Protein AF-A0A2W4W0A8-F1 (afdb_monomer)

Sequence (122 aa):
MNLDRVDLRQACFEVARSIRWRQNPVDEVLAKASVDLYFKEALNHEDFLVGQGRDPNIIVRAVRYIAHKHAIPPMEGDIDAFSVALEVLIELICPNTCVKADQETFFRDIEEGIQEARGDYA

Structure (mmCIF, N/CA/C/O backbone):
data_AF-A0A2W4W0A8-F1
#
_entry.id   AF-A0A2W4W0A8-F1
#
loop_
_atom_site.group_PDB
_atom_site.id
_atom_site.type_symbol
_atom_site.label_atom_id
_atom_site.label_alt_id
_atom_site.label_comp_id
_atom_site.label_asym_id
_atom_site.label_entity_id
_atom_site.label_seq_id
_atom_site.pdbx_PDB_ins_code
_atom_site.Cartn_x
_atom_site.Cartn_y
_atom_site.Cartn_z
_atom_site.occupancy
_atom_site.B_iso_or_equiv
_atom_site.auth_seq_id
_atom_site.auth_comp_id
_atom_site.auth_asym_id
_atom_site.auth_atom_id
_atom_site.pdbx_PDB_model_num
ATOM 1 N N . MET A 1 1 ? -13.929 -12.465 -0.615 1.00 76.88 1 MET A N 1
ATOM 2 C CA . MET A 1 1 ? -13.442 -11.594 -1.709 1.00 76.88 1 MET A CA 1
ATOM 3 C C . MET A 1 1 ? -12.053 -12.077 -2.070 1.00 76.88 1 MET A C 1
ATOM 5 O O . MET A 1 1 ? -11.362 -12.517 -1.163 1.00 76.88 1 MET A O 1
ATOM 9 N N . ASN A 1 2 ? -11.675 -12.031 -3.346 1.00 91.69 2 ASN A N 1
ATOM 10 C CA . ASN A 1 2 ? -10.361 -12.493 -3.800 1.00 91.69 2 ASN A CA 1
ATOM 11 C C . ASN A 1 2 ? -9.549 -11.294 -4.289 1.00 91.69 2 ASN A C 1
ATOM 13 O O . ASN A 1 2 ? -10.126 -10.346 -4.828 1.00 91.69 2 ASN A O 1
ATOM 17 N N . LEU A 1 3 ? -8.232 -11.349 -4.102 1.00 96.44 3 LEU A N 1
ATOM 18 C CA . LEU A 1 3 ? -7.312 -10.356 -4.639 1.00 96.44 3 LEU A CA 1
ATOM 19 C C . LEU A 1 3 ? -7.324 -10.380 -6.172 1.00 96.44 3 LEU A C 1
ATOM 21 O O . LEU A 1 3 ? -7.146 -11.438 -6.786 1.00 96.44 3 LEU A O 1
ATOM 25 N N . ASP A 1 4 ? -7.480 -9.216 -6.798 1.00 97.75 4 ASP A N 1
ATOM 26 C CA . ASP A 1 4 ? -7.290 -9.066 -8.236 1.00 97.75 4 ASP A CA 1
ATOM 27 C C . ASP A 1 4 ? -5.792 -9.057 -8.571 1.00 97.75 4 ASP A C 1
ATOM 29 O O . ASP A 1 4 ? -5.091 -8.046 -8.497 1.00 97.75 4 ASP A O 1
ATOM 33 N N . ARG A 1 5 ? -5.286 -10.233 -8.942 1.00 97.50 5 ARG A N 1
ATOM 34 C CA . ARG A 1 5 ? -3.875 -10.434 -9.296 1.00 97.50 5 ARG A CA 1
ATOM 35 C C . ARG A 1 5 ? -3.486 -9.762 -10.612 1.00 97.50 5 ARG A C 1
ATOM 37 O O . ARG A 1 5 ? -2.305 -9.478 -10.803 1.00 97.50 5 ARG A O 1
ATOM 44 N N . VAL A 1 6 ? -4.433 -9.535 -11.524 1.00 97.00 6 VAL A N 1
ATOM 45 C CA . VAL A 1 6 ? -4.152 -8.826 -12.781 1.00 97.00 6 VAL A CA 1
ATOM 46 C C . VAL A 1 6 ? -3.938 -7.352 -12.471 1.00 97.00 6 VAL A C 1
ATOM 48 O O . VAL A 1 6 ? -2.928 -6.778 -12.880 1.00 97.00 6 VAL A O 1
ATOM 51 N N . ASP A 1 7 ? -4.835 -6.778 -11.672 1.00 97.19 7 ASP A N 1
ATOM 52 C CA . ASP A 1 7 ? -4.776 -5.371 -11.291 1.00 97.19 7 ASP A CA 1
ATOM 53 C C . ASP A 1 7 ? -3.577 -5.069 -10.381 1.00 97.19 7 ASP A C 1
ATOM 55 O O . ASP A 1 7 ? -2.881 -4.069 -10.565 1.00 97.19 7 ASP A O 1
ATOM 59 N N . LEU A 1 8 ? -3.245 -5.989 -9.466 1.00 97.69 8 LEU A N 1
ATOM 60 C CA . LEU A 1 8 ? -2.026 -5.889 -8.663 1.00 97.69 8 LEU A CA 1
ATOM 61 C C . LEU A 1 8 ? -0.769 -5.861 -9.537 1.00 97.69 8 LEU A C 1
ATOM 63 O O . LEU A 1 8 ? 0.118 -5.036 -9.327 1.00 97.69 8 LEU A O 1
ATOM 67 N N . ARG A 1 9 ? -0.682 -6.741 -10.541 1.00 96.06 9 ARG A N 1
ATOM 68 C CA . ARG A 1 9 ? 0.493 -6.791 -11.418 1.00 96.06 9 ARG A CA 1
ATOM 69 C C . ARG A 1 9 ? 0.644 -5.513 -12.235 1.00 96.06 9 ARG A C 1
ATOM 71 O O . ARG A 1 9 ? 1.765 -5.045 -12.425 1.00 96.06 9 ARG A O 1
ATOM 78 N N . GLN A 1 10 ? -0.474 -4.935 -12.667 1.00 94.19 10 GLN A N 1
ATOM 79 C CA . GLN A 1 10 ? -0.492 -3.640 -13.338 1.00 94.19 10 GLN A CA 1
ATOM 80 C C . GLN A 1 10 ? -0.010 -2.514 -12.408 1.00 94.19 10 GLN A C 1
ATOM 82 O O . GLN A 1 10 ? 0.827 -1.709 -12.812 1.00 94.19 10 GLN A O 1
ATOM 87 N N . ALA A 1 11 ? -0.444 -2.498 -11.146 1.00 94.56 11 ALA A N 1
ATOM 88 C CA . ALA A 1 11 ? 0.031 -1.531 -10.156 1.00 94.56 11 ALA A CA 1
ATOM 89 C C . ALA A 1 11 ? 1.545 -1.668 -9.880 1.00 94.56 11 ALA A C 1
ATOM 91 O O . ALA A 1 11 ? 2.267 -0.674 -9.829 1.00 94.56 11 ALA A O 1
ATOM 92 N N . CYS A 1 12 ? 2.069 -2.894 -9.778 1.00 92.94 12 CYS A N 1
ATOM 93 C CA . CYS A 1 12 ? 3.510 -3.135 -9.637 1.00 92.94 12 CYS A CA 1
ATOM 94 C C . CYS A 1 12 ? 4.306 -2.657 -10.866 1.00 92.94 12 CYS A C 1
ATOM 96 O O . CYS A 1 12 ? 5.423 -2.152 -10.728 1.00 92.94 12 CYS A O 1
ATOM 98 N N . PHE A 1 13 ? 3.734 -2.779 -12.069 1.00 89.69 13 PHE A N 1
ATOM 99 C CA . PHE A 1 13 ? 4.315 -2.204 -13.284 1.00 89.69 13 PHE A CA 1
ATOM 100 C C . PHE A 1 13 ? 4.368 -0.678 -13.232 1.00 89.69 13 PHE A C 1
ATOM 102 O O . PHE A 1 13 ? 5.378 -0.092 -13.620 1.00 89.69 13 PHE A O 1
ATOM 109 N N . GLU A 1 14 ? 3.335 -0.025 -12.705 1.00 88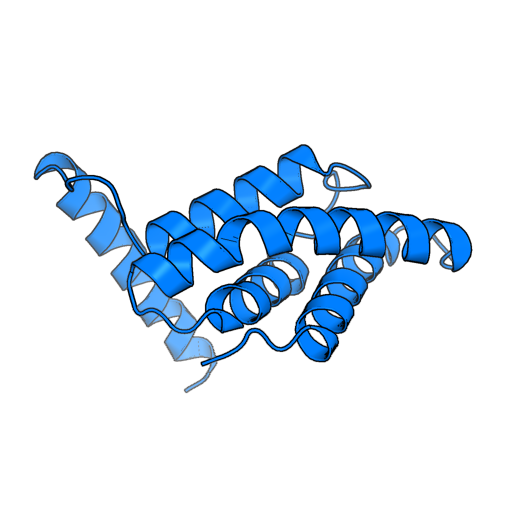.62 14 GLU A N 1
ATOM 110 C CA . GLU A 1 14 ? 3.332 1.427 -12.506 1.00 88.62 14 GLU A CA 1
ATOM 111 C C . GLU A 1 14 ? 4.437 1.872 -11.542 1.00 88.62 14 GLU A C 1
ATOM 113 O O . GLU A 1 14 ? 5.140 2.832 -11.855 1.00 88.62 14 GLU A O 1
ATOM 118 N N . VAL A 1 15 ? 4.678 1.139 -10.446 1.00 88.00 15 VAL A N 1
ATOM 119 C CA . VAL A 1 15 ? 5.824 1.396 -9.550 1.00 88.00 15 VAL A CA 1
ATOM 120 C C . VAL A 1 15 ? 7.141 1.322 -10.325 1.00 88.00 15 VAL A C 1
ATOM 122 O O . VAL A 1 15 ? 7.907 2.288 -10.338 1.00 88.00 15 VAL A O 1
ATOM 125 N N . ALA A 1 16 ? 7.388 0.214 -11.032 1.00 83.81 16 ALA A N 1
ATOM 126 C CA . ALA A 1 16 ? 8.616 0.025 -11.807 1.00 83.81 16 ALA A CA 1
ATOM 127 C C . ALA A 1 16 ? 8.803 1.109 -12.889 1.00 83.81 16 ALA A C 1
ATOM 129 O O . ALA A 1 16 ? 9.928 1.545 -13.154 1.00 83.81 16 ALA A O 1
ATOM 130 N N . ARG A 1 17 ? 7.702 1.574 -13.497 1.00 79.75 17 ARG A N 1
ATOM 131 C CA . ARG A 1 17 ? 7.702 2.629 -14.517 1.00 79.75 17 ARG A CA 1
ATOM 132 C C . ARG A 1 17 ? 7.995 4.012 -13.934 1.00 79.75 17 ARG A C 1
ATOM 134 O O . ARG A 1 17 ? 8.828 4.723 -14.496 1.00 79.75 17 ARG A O 1
ATOM 141 N N . SER A 1 18 ? 7.329 4.401 -12.844 1.00 75.56 18 SER A N 1
ATOM 142 C CA . SER A 1 18 ? 7.466 5.729 -12.215 1.00 75.56 18 SER A CA 1
ATOM 143 C C . SER A 1 18 ? 8.904 6.024 -11.797 1.00 75.56 18 SER A C 1
ATOM 145 O O . SER A 1 18 ? 9.405 7.128 -11.999 1.00 75.56 18 SER A O 1
ATOM 147 N N . ILE A 1 19 ? 9.594 4.999 -11.305 1.00 70.12 19 ILE A N 1
ATOM 148 C CA . ILE A 1 19 ? 10.995 5.058 -10.904 1.00 70.12 19 ILE A CA 1
ATOM 149 C C . ILE A 1 19 ? 11.913 5.380 -12.106 1.00 70.12 19 ILE A C 1
ATOM 151 O O . ILE A 1 19 ? 12.805 6.221 -12.006 1.00 70.12 19 ILE A O 1
ATOM 155 N N . ARG A 1 20 ? 11.690 4.742 -13.266 1.00 66.06 20 ARG A N 1
ATOM 156 C CA . ARG A 1 20 ? 12.624 4.773 -14.411 1.00 66.06 20 ARG A CA 1
ATOM 157 C C . ARG A 1 20 ? 12.383 5.890 -15.424 1.00 66.06 20 ARG A C 1
ATOM 159 O O . ARG A 1 20 ? 13.267 6.167 -16.231 1.00 66.06 20 ARG A O 1
ATOM 166 N N . TRP A 1 21 ? 11.244 6.584 -15.378 1.00 54.84 21 TRP A N 1
ATOM 167 C CA . TRP A 1 21 ? 10.959 7.714 -16.281 1.00 54.84 21 TRP A CA 1
ATOM 168 C C . TRP A 1 21 ? 11.968 8.876 -16.175 1.00 54.84 21 TRP A C 1
ATOM 170 O O . TRP A 1 21 ? 12.039 9.701 -17.082 1.00 54.84 21 TRP A O 1
ATOM 180 N N . ARG A 1 22 ? 12.800 8.925 -15.124 1.00 55.66 22 ARG A N 1
ATOM 181 C CA . ARG A 1 22 ? 13.902 9.895 -15.006 1.00 55.66 22 ARG A CA 1
ATOM 182 C C . ARG A 1 22 ? 15.195 9.503 -15.746 1.00 55.66 22 ARG A C 1
ATOM 184 O O . ARG A 1 22 ? 16.034 10.381 -15.912 1.00 55.66 22 ARG A O 1
ATOM 191 N N . GLN A 1 23 ? 15.373 8.254 -16.203 1.00 53.06 23 GLN A N 1
ATOM 192 C CA . GLN A 1 23 ? 16.681 7.734 -16.654 1.00 53.06 23 GLN A CA 1
ATOM 193 C C . GLN A 1 23 ? 16.760 7.201 -18.108 1.00 53.06 23 GLN A C 1
ATOM 195 O O . GLN A 1 23 ? 17.561 6.311 -18.379 1.00 53.06 23 GLN A O 1
ATOM 200 N N . ASN A 1 24 ? 16.058 7.789 -19.093 1.00 52.56 24 ASN A N 1
ATOM 201 C CA . ASN A 1 24 ? 16.163 7.376 -20.519 1.00 52.56 24 ASN A CA 1
ATOM 202 C C . ASN A 1 24 ? 15.494 5.989 -20.802 1.00 52.56 24 ASN A C 1
ATOM 204 O O . ASN A 1 24 ? 14.900 5.432 -19.877 1.00 52.56 24 ASN A O 1
ATOM 208 N N . PRO A 1 25 ? 15.410 5.473 -22.058 1.00 57.56 25 PRO A N 1
ATOM 209 C CA . PRO A 1 25 ? 14.401 4.471 -22.434 1.00 57.56 25 PRO A CA 1
ATOM 210 C C . PRO A 1 25 ? 14.458 3.195 -21.587 1.00 57.56 25 PRO A C 1
ATOM 212 O O . PRO A 1 25 ? 15.516 2.613 -21.361 1.00 57.56 25 PRO A O 1
ATOM 215 N N . VAL A 1 26 ? 13.278 2.786 -21.116 1.00 58.62 26 VAL A N 1
ATOM 216 C CA . VAL A 1 26 ? 13.076 1.664 -20.197 1.00 58.62 26 VAL A CA 1
ATOM 217 C C . VAL A 1 26 ? 13.520 0.360 -20.859 1.00 58.62 26 VAL A C 1
ATOM 219 O O . VAL A 1 26 ? 12.930 -0.065 -21.848 1.00 58.62 26 VAL A O 1
ATOM 222 N N . ASP A 1 27 ? 14.522 -0.301 -20.282 1.00 65.50 27 ASP A N 1
ATOM 223 C CA . ASP A 1 27 ? 14.807 -1.709 -20.564 1.00 65.50 27 ASP A CA 1
ATOM 224 C C . ASP A 1 27 ? 13.638 -2.565 -20.041 1.00 65.50 27 ASP A C 1
ATOM 226 O O . ASP A 1 27 ? 13.455 -2.735 -18.829 1.00 65.50 27 ASP A O 1
ATOM 230 N N . GLU A 1 28 ? 12.813 -3.062 -20.964 1.00 64.88 28 GLU A N 1
ATOM 231 C CA . GLU A 1 28 ? 11.604 -3.839 -20.670 1.00 64.88 28 GLU A CA 1
ATOM 232 C C . GLU A 1 28 ? 11.890 -5.118 -19.865 1.00 64.88 28 GLU A C 1
ATOM 234 O O . GLU A 1 28 ? 11.053 -5.544 -19.064 1.00 64.88 28 GLU A O 1
ATOM 239 N N . VAL A 1 29 ? 13.074 -5.722 -20.024 1.00 66.81 29 VAL A N 1
ATOM 240 C CA . VAL A 1 29 ? 13.450 -6.957 -19.319 1.00 66.81 29 VAL A CA 1
ATOM 241 C C . VAL A 1 29 ? 13.714 -6.664 -17.847 1.00 66.81 29 VAL A C 1
ATOM 243 O O . VAL A 1 29 ? 13.204 -7.365 -16.969 1.00 66.81 29 VAL A O 1
ATOM 246 N N . LEU A 1 30 ? 14.459 -5.594 -17.565 1.00 65.00 30 LEU A N 1
ATOM 247 C CA . LEU A 1 30 ? 14.723 -5.163 -16.193 1.00 65.00 30 LEU A CA 1
ATOM 248 C C . LEU A 1 30 ? 13.454 -4.650 -15.502 1.00 65.00 30 LEU A C 1
ATOM 250 O O . LEU A 1 30 ? 13.258 -4.919 -14.318 1.00 65.00 30 LEU A O 1
ATOM 254 N N . ALA A 1 31 ? 12.567 -3.967 -16.234 1.00 68.81 31 ALA A N 1
ATOM 255 C CA . ALA A 1 31 ? 11.269 -3.553 -15.707 1.00 68.81 31 ALA A CA 1
ATOM 256 C C . ALA A 1 31 ? 10.434 -4.767 -15.275 1.00 68.81 31 ALA A C 1
ATOM 258 O O . ALA A 1 31 ? 9.902 -4.787 -14.167 1.00 68.81 31 ALA A O 1
ATOM 259 N N . LYS A 1 32 ? 10.379 -5.815 -16.106 1.00 74.69 32 LYS A N 1
ATOM 260 C CA . LYS A 1 32 ? 9.642 -7.046 -15.799 1.00 74.69 32 LYS A CA 1
ATOM 261 C C . LYS A 1 32 ? 10.175 -7.763 -14.554 1.00 74.69 32 LYS A C 1
ATOM 263 O O . LYS A 1 32 ? 9.377 -8.210 -13.735 1.00 74.69 32 LYS A O 1
ATOM 268 N N . ALA A 1 33 ? 11.497 -7.826 -14.380 1.00 79.44 33 ALA A N 1
ATOM 269 C CA . ALA A 1 33 ? 12.104 -8.424 -13.191 1.00 79.44 33 ALA A CA 1
ATOM 270 C C . ALA A 1 33 ? 11.712 -7.680 -11.899 1.00 79.44 33 ALA A C 1
ATOM 272 O O . ALA A 1 33 ? 11.375 -8.318 -10.905 1.00 79.44 33 ALA A O 1
ATOM 273 N N . SER A 1 34 ? 11.685 -6.341 -11.920 1.00 81.88 34 SER A N 1
ATOM 274 C CA . SER A 1 34 ? 11.230 -5.543 -10.772 1.00 81.88 34 SER A CA 1
ATOM 275 C C . SER A 1 34 ? 9.743 -5.745 -10.467 1.00 81.88 34 SER A C 1
ATOM 277 O O . SER A 1 34 ? 9.374 -5.850 -9.301 1.00 81.88 34 SER A O 1
ATOM 279 N N . VAL A 1 35 ? 8.890 -5.864 -11.493 1.00 89.69 35 VAL A N 1
ATOM 280 C CA . VAL A 1 35 ? 7.454 -6.141 -11.300 1.00 89.69 35 VAL A CA 1
ATOM 281 C C . VAL A 1 35 ? 7.229 -7.448 -10.556 1.00 89.69 35 VAL A C 1
ATOM 283 O O . VAL A 1 35 ? 6.411 -7.483 -9.644 1.00 89.69 35 VAL A O 1
ATOM 286 N N . ASP A 1 36 ? 7.948 -8.509 -10.919 1.00 91.00 36 ASP A N 1
ATOM 287 C CA . ASP A 1 36 ? 7.776 -9.821 -10.291 1.00 91.00 36 ASP A CA 1
ATOM 288 C C . ASP A 1 36 ? 8.182 -9.808 -8.811 1.00 91.00 36 ASP A C 1
ATOM 290 O O . ASP A 1 36 ? 7.541 -10.466 -7.990 1.00 91.00 36 ASP A O 1
ATOM 294 N N . LEU A 1 37 ? 9.199 -9.016 -8.462 1.00 90.94 37 LEU A N 1
ATOM 295 C CA . LEU A 1 37 ? 9.644 -8.828 -7.081 1.00 90.94 37 LEU A CA 1
ATOM 296 C C . LEU A 1 37 ? 8.601 -8.062 -6.259 1.00 90.94 37 LEU A C 1
ATOM 298 O O . LEU A 1 37 ? 8.173 -8.561 -5.221 1.00 90.94 37 LEU A O 1
ATOM 302 N N . TYR A 1 38 ? 8.121 -6.916 -6.752 1.00 91.94 38 TYR A N 1
ATOM 303 C CA . TYR A 1 38 ? 7.067 -6.146 -6.077 1.00 91.94 38 TYR A CA 1
ATOM 304 C C . TYR A 1 38 ? 5.762 -6.931 -5.955 1.00 91.94 38 TYR A C 1
ATOM 306 O O . TYR A 1 38 ? 5.094 -6.875 -4.928 1.00 91.94 38 TYR A O 1
ATOM 314 N N . PHE A 1 39 ? 5.406 -7.686 -6.994 1.00 95.69 39 PHE A N 1
ATOM 315 C CA . PHE A 1 39 ? 4.209 -8.513 -6.995 1.00 95.69 39 PHE A CA 1
ATOM 316 C C . PHE A 1 39 ? 4.294 -9.602 -5.928 1.00 95.69 39 PHE A C 1
ATOM 318 O O . PHE A 1 39 ? 3.353 -9.776 -5.159 1.00 95.69 39 PHE A O 1
ATOM 325 N N . LYS A 1 40 ? 5.425 -10.316 -5.856 1.00 95.06 40 LYS A N 1
ATOM 326 C CA . LYS A 1 40 ? 5.641 -11.349 -4.841 1.00 95.06 40 LYS A CA 1
ATOM 327 C C . LYS A 1 40 ? 5.582 -10.767 -3.432 1.00 95.06 40 LYS A C 1
ATOM 329 O O . LYS A 1 40 ? 4.948 -11.375 -2.579 1.00 95.06 40 LYS A O 1
ATOM 334 N N . GLU A 1 41 ? 6.203 -9.611 -3.212 1.00 95.12 41 GLU A N 1
ATOM 335 C CA . GLU A 1 41 ? 6.182 -8.958 -1.904 1.00 95.12 41 GLU A CA 1
ATOM 336 C C . GLU A 1 41 ? 4.760 -8.551 -1.505 1.00 95.12 41 GLU A C 1
ATOM 338 O O . GLU A 1 41 ? 4.282 -8.887 -0.428 1.00 95.12 41 GLU A O 1
ATOM 343 N N . ALA A 1 42 ? 4.013 -7.940 -2.424 1.00 96.75 42 ALA A N 1
ATOM 344 C CA . ALA A 1 42 ? 2.642 -7.520 -2.164 1.00 96.75 42 ALA A CA 1
ATOM 345 C C . ALA A 1 42 ? 1.696 -8.684 -1.804 1.00 96.75 42 ALA A C 1
ATOM 347 O O . ALA A 1 42 ? 0.762 -8.495 -1.023 1.00 96.75 42 ALA A O 1
ATOM 348 N N . LEU A 1 43 ? 1.937 -9.892 -2.329 1.00 96.94 43 LEU A N 1
ATOM 349 C CA . LEU A 1 43 ? 1.153 -11.082 -1.983 1.00 96.94 43 LEU A CA 1
ATOM 350 C C . LEU A 1 43 ? 1.303 -11.506 -0.516 1.00 96.94 43 LEU A C 1
ATOM 352 O O . LEU A 1 43 ? 0.380 -12.125 0.012 1.00 96.94 43 LEU A O 1
ATOM 356 N N . ASN A 1 44 ? 2.402 -11.149 0.159 1.00 95.31 44 ASN A N 1
ATOM 357 C CA . ASN A 1 44 ? 2.638 -11.523 1.558 1.00 95.31 44 ASN A CA 1
ATOM 358 C C . ASN A 1 44 ? 1.570 -10.957 2.516 1.00 95.31 44 ASN A C 1
ATOM 360 O O . ASN A 1 44 ? 1.423 -11.444 3.635 1.00 95.31 44 ASN A O 1
ATOM 364 N N . HIS A 1 45 ? 0.787 -9.966 2.076 1.00 95.44 45 HIS A N 1
ATOM 365 C CA . HIS A 1 45 ? -0.262 -9.339 2.876 1.00 95.44 45 HIS A CA 1
ATOM 366 C C . HIS A 1 45 ? -1.677 -9.892 2.628 1.00 95.44 45 HIS A C 1
ATOM 368 O O . HIS A 1 45 ? -2.604 -9.514 3.351 1.00 95.44 45 HIS A O 1
ATOM 374 N N . GLU A 1 46 ? -1.882 -10.757 1.623 1.00 95.94 46 GLU A N 1
ATOM 375 C CA . GLU A 1 46 ? -3.222 -11.251 1.252 1.00 95.94 46 GLU A CA 1
ATOM 376 C C . GLU A 1 46 ? -3.874 -12.002 2.421 1.00 95.94 46 GLU A C 1
ATOM 378 O O . GLU A 1 46 ? -4.965 -11.635 2.865 1.00 95.94 46 GLU A O 1
ATOM 383 N N . ASP A 1 47 ? -3.174 -12.995 2.972 1.00 94.31 47 ASP A N 1
ATOM 384 C CA . ASP A 1 47 ? -3.686 -13.843 4.054 1.00 94.31 47 ASP A CA 1
ATOM 385 C C . ASP A 1 47 ? -3.996 -13.041 5.324 1.00 94.31 47 ASP A C 1
ATOM 387 O O . ASP A 1 47 ? -4.988 -13.305 6.004 1.00 94.31 47 ASP A O 1
ATOM 391 N N . PHE A 1 48 ? -3.186 -12.022 5.622 1.00 92.25 48 PHE A N 1
ATOM 392 C CA . PHE A 1 48 ? -3.395 -11.130 6.760 1.00 92.25 48 PHE A CA 1
ATOM 393 C C . PHE A 1 48 ? -4.706 -10.342 6.632 1.00 92.25 48 PHE A C 1
ATOM 395 O O . PHE A 1 48 ? -5.530 -10.349 7.549 1.00 92.25 48 PHE A O 1
ATOM 402 N N . LEU A 1 49 ? -4.939 -9.706 5.480 1.00 94.88 49 LEU A N 1
ATOM 403 C CA . LEU A 1 49 ? -6.155 -8.926 5.242 1.00 94.88 49 LEU A CA 1
ATOM 404 C C . LEU A 1 49 ? -7.396 -9.820 5.196 1.00 94.88 49 LEU A C 1
ATOM 406 O O . LEU A 1 49 ? -8.423 -9.488 5.795 1.00 94.88 49 LEU A O 1
ATOM 410 N N . VAL A 1 50 ? -7.299 -10.974 4.532 1.00 95.06 50 VAL A N 1
ATOM 411 C CA . VAL A 1 50 ? -8.389 -11.957 4.481 1.00 95.06 50 VAL A CA 1
ATOM 412 C C . VAL A 1 50 ? -8.702 -12.488 5.882 1.00 95.06 50 VAL A C 1
ATOM 414 O O . VAL A 1 50 ? -9.876 -12.573 6.245 1.00 95.06 50 VAL A O 1
ATOM 417 N N . GLY A 1 51 ? -7.681 -12.771 6.696 1.00 92.69 51 GLY A N 1
ATOM 418 C CA . GLY A 1 51 ? -7.828 -13.214 8.084 1.00 92.69 51 GLY A CA 1
ATOM 419 C C . GLY A 1 51 ? -8.551 -12.206 8.984 1.00 92.69 51 GLY A C 1
ATOM 420 O O . GLY A 1 51 ? -9.265 -12.607 9.900 1.00 92.69 51 GLY A O 1
ATOM 421 N N . GLN A 1 52 ? -8.447 -10.909 8.683 1.00 91.06 52 GLN A N 1
ATOM 422 C CA . GLN A 1 52 ? -9.197 -9.840 9.356 1.00 91.06 52 GLN A CA 1
ATOM 423 C C . GLN A 1 52 ? -10.580 -9.552 8.737 1.00 91.06 52 GLN A C 1
ATOM 425 O O . GLN A 1 52 ? -11.272 -8.627 9.166 1.00 91.06 52 GLN A O 1
ATOM 430 N N . GLY A 1 53 ? -10.992 -10.290 7.702 1.00 93.44 53 GLY A N 1
ATOM 431 C CA . GLY A 1 53 ? -12.241 -10.038 6.975 1.00 93.44 53 GLY A CA 1
ATOM 432 C C . GLY A 1 53 ? -12.226 -8.763 6.122 1.00 93.44 53 GLY A C 1
ATOM 433 O O . GLY A 1 53 ? -13.287 -8.233 5.787 1.00 93.44 53 GLY A O 1
ATOM 434 N N . ARG A 1 54 ? -11.040 -8.248 5.777 1.00 94.94 54 ARG A N 1
ATOM 435 C CA . ARG A 1 54 ? -10.855 -7.048 4.949 1.00 94.94 54 ARG A CA 1
ATOM 436 C C . ARG A 1 54 ? -10.863 -7.396 3.457 1.00 94.94 54 ARG A C 1
ATOM 438 O O . ARG A 1 54 ? -10.672 -8.542 3.058 1.00 94.94 54 ARG A O 1
ATOM 445 N N . ASP A 1 55 ? -11.102 -6.388 2.619 1.00 96.31 55 ASP A N 1
ATOM 446 C CA . ASP A 1 55 ? -10.968 -6.516 1.163 1.00 96.31 55 ASP A CA 1
ATOM 447 C C . ASP A 1 55 ? -9.477 -6.615 0.783 1.00 96.31 55 ASP A C 1
ATOM 449 O O . ASP A 1 55 ? -8.750 -5.636 0.970 1.00 96.31 55 ASP A O 1
ATOM 453 N N . PRO A 1 56 ? -8.998 -7.739 0.215 1.00 97.19 56 PRO A N 1
ATOM 454 C CA . PRO A 1 56 ? -7.590 -7.881 -0.153 1.00 97.19 56 PRO A CA 1
ATOM 455 C C . PRO A 1 56 ? -7.163 -6.900 -1.259 1.00 97.19 56 PRO A C 1
ATOM 457 O O . PRO A 1 56 ? -5.980 -6.592 -1.380 1.00 97.19 56 PRO A O 1
ATOM 460 N N . ASN A 1 57 ? -8.098 -6.313 -2.019 1.00 97.94 57 ASN A N 1
ATOM 461 C CA . ASN A 1 57 ? -7.772 -5.289 -3.019 1.00 97.94 57 ASN A CA 1
ATOM 462 C C . ASN A 1 57 ? -7.304 -3.954 -2.410 1.00 97.94 57 ASN A C 1
ATOM 464 O O . ASN A 1 57 ? -6.902 -3.054 -3.151 1.00 97.94 57 ASN A O 1
ATOM 468 N N . ILE A 1 58 ? -7.283 -3.818 -1.075 1.00 97.25 58 ILE A N 1
ATOM 469 C CA . ILE A 1 58 ? -6.505 -2.775 -0.385 1.00 97.25 58 ILE A CA 1
ATOM 470 C C . ILE A 1 58 ? -5.048 -2.787 -0.859 1.00 97.25 58 ILE A C 1
ATOM 472 O O . ILE A 1 58 ? -4.496 -1.715 -1.093 1.00 97.25 58 ILE A O 1
ATOM 476 N N . ILE A 1 59 ? -4.462 -3.969 -1.085 1.00 97.94 59 ILE A N 1
ATOM 477 C CA . ILE A 1 59 ? -3.079 -4.118 -1.561 1.00 97.94 59 ILE A CA 1
ATOM 478 C C . ILE A 1 59 ? -2.900 -3.390 -2.896 1.00 97.94 59 ILE A C 1
ATOM 480 O O . ILE A 1 59 ? -1.990 -2.582 -3.045 1.00 97.94 59 ILE A O 1
ATOM 484 N N . VAL A 1 60 ? -3.814 -3.594 -3.849 1.00 98.19 60 VAL A N 1
ATOM 485 C CA . VAL A 1 60 ? -3.763 -2.931 -5.163 1.00 98.19 60 VAL A CA 1
ATOM 486 C C . VAL A 1 60 ? -3.817 -1.409 -5.017 1.00 98.19 60 VAL A C 1
ATOM 488 O O . VAL A 1 60 ? -3.034 -0.689 -5.639 1.00 98.19 60 VAL A O 1
ATOM 491 N N . ARG A 1 61 ? -4.722 -0.905 -4.168 1.00 97.50 61 ARG A N 1
ATOM 492 C CA . ARG A 1 61 ? -4.863 0.536 -3.908 1.00 97.50 61 ARG A CA 1
ATOM 493 C C . ARG A 1 61 ? -3.605 1.120 -3.261 1.00 97.50 61 ARG A C 1
ATOM 495 O O . ARG A 1 61 ? -3.162 2.189 -3.675 1.00 97.50 61 ARG A O 1
ATOM 502 N N . ALA A 1 62 ? -3.008 0.410 -2.305 1.00 96.69 62 ALA A N 1
ATOM 503 C CA . ALA A 1 62 ? -1.773 0.816 -1.643 1.00 96.69 62 ALA A CA 1
ATOM 504 C C . ALA A 1 62 ? -0.580 0.834 -2.614 1.00 96.69 62 ALA A C 1
ATOM 506 O O . ALA A 1 62 ? 0.142 1.826 -2.676 1.00 96.69 62 ALA A O 1
ATOM 507 N N . VAL A 1 63 ? -0.414 -0.199 -3.447 1.00 95.75 63 VAL A N 1
ATOM 508 C CA . VAL A 1 63 ? 0.660 -0.254 -4.456 1.00 95.75 63 VAL A CA 1
ATOM 509 C C . VAL A 1 63 ? 0.530 0.879 -5.478 1.00 95.75 63 VAL A C 1
ATOM 511 O O . VAL A 1 63 ? 1.526 1.523 -5.806 1.00 95.75 63 VAL A O 1
ATOM 514 N N . ARG A 1 64 ? -0.689 1.200 -5.932 1.00 94.81 64 ARG A N 1
ATOM 515 C CA . ARG A 1 64 ? -0.927 2.382 -6.782 1.00 94.81 64 ARG A CA 1
ATOM 516 C C . ARG A 1 64 ? -0.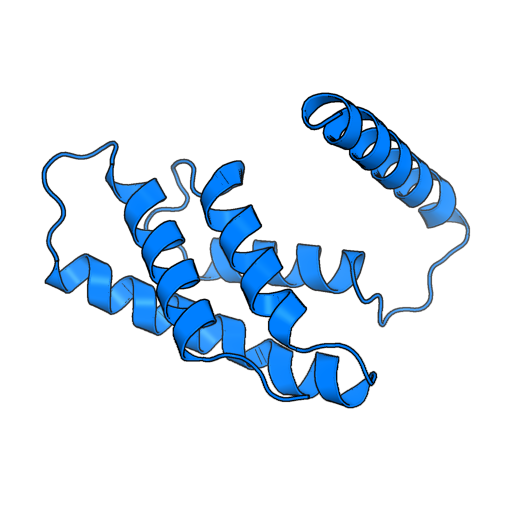562 3.683 -6.078 1.00 94.81 64 ARG A C 1
ATOM 518 O O . ARG A 1 64 ? 0.067 4.554 -6.673 1.00 94.81 64 ARG A O 1
ATOM 525 N N . TYR A 1 65 ? -0.929 3.821 -4.806 1.00 92.94 65 TYR A N 1
ATOM 526 C CA . TYR A 1 65 ? -0.564 4.996 -4.022 1.00 92.94 65 TYR A CA 1
ATOM 527 C C . TYR A 1 65 ? 0.962 5.163 -3.946 1.00 92.94 65 TYR A C 1
ATOM 529 O O . TYR A 1 65 ? 1.474 6.252 -4.213 1.00 92.94 65 TYR A O 1
ATOM 537 N N . ILE A 1 66 ? 1.699 4.073 -3.701 1.00 91.75 66 ILE A N 1
ATOM 538 C CA . ILE A 1 66 ? 3.168 4.054 -3.752 1.00 91.75 66 ILE A CA 1
ATOM 539 C C . ILE A 1 66 ? 3.666 4.500 -5.132 1.00 91.75 66 ILE A C 1
ATOM 541 O O . ILE A 1 66 ? 4.495 5.408 -5.208 1.00 91.75 66 ILE A O 1
ATOM 545 N N . ALA A 1 67 ? 3.131 3.937 -6.220 1.00 88.44 67 ALA A N 1
ATOM 546 C CA . ALA A 1 67 ? 3.525 4.281 -7.590 1.00 88.44 67 ALA A CA 1
ATOM 547 C C . ALA A 1 67 ? 3.384 5.780 -7.914 1.00 88.44 67 ALA A C 1
ATOM 549 O O . ALA A 1 67 ? 4.157 6.314 -8.712 1.00 88.44 67 ALA A O 1
ATOM 550 N N . HIS A 1 68 ? 2.408 6.458 -7.305 1.00 84.81 68 HIS A N 1
ATOM 551 C CA . HIS A 1 68 ? 2.123 7.871 -7.556 1.00 84.81 68 HIS A CA 1
ATOM 552 C C . HIS A 1 68 ? 2.813 8.840 -6.593 1.00 84.81 68 HIS A C 1
ATOM 554 O O . HIS A 1 68 ? 3.108 9.968 -6.987 1.00 84.81 68 HIS A O 1
ATOM 560 N N . LYS A 1 69 ? 3.025 8.444 -5.335 1.00 81.19 69 LYS A N 1
ATOM 561 C CA . LYS A 1 69 ? 3.472 9.358 -4.269 1.00 81.19 69 LYS A CA 1
ATOM 562 C C . LYS A 1 69 ? 4.875 9.066 -3.752 1.00 81.19 69 LYS A C 1
ATOM 564 O O . LYS A 1 69 ? 5.542 9.985 -3.290 1.00 81.19 69 LYS A O 1
ATOM 569 N N . HIS A 1 70 ? 5.328 7.818 -3.852 1.00 72.19 70 HIS A N 1
ATOM 570 C CA . HIS A 1 70 ? 6.555 7.356 -3.196 1.00 72.19 70 HIS A CA 1
ATOM 571 C C . HIS A 1 70 ? 7.560 6.698 -4.141 1.00 72.19 70 HIS A C 1
ATOM 573 O O . HIS A 1 70 ? 8.723 6.570 -3.778 1.00 72.19 70 HIS A O 1
ATOM 579 N N . ALA A 1 71 ? 7.166 6.373 -5.375 1.00 66.31 71 ALA A N 1
ATOM 580 C CA . ALA A 1 71 ? 8.058 5.930 -6.445 1.00 66.31 71 ALA A CA 1
ATOM 581 C C . ALA A 1 71 ? 8.915 7.089 -7.001 1.00 66.31 71 ALA A C 1
ATOM 583 O O . ALA A 1 71 ? 8.921 7.383 -8.196 1.00 66.31 71 ALA A O 1
ATOM 584 N N . ILE A 1 72 ? 9.619 7.775 -6.101 1.00 62.00 72 ILE A N 1
ATOM 585 C CA . ILE A 1 72 ? 10.529 8.888 -6.350 1.00 62.00 72 ILE A CA 1
ATOM 586 C C . ILE A 1 72 ? 11.946 8.371 -6.039 1.00 62.00 72 ILE A C 1
ATOM 588 O O . ILE A 1 72 ? 12.129 7.674 -5.040 1.00 62.00 72 ILE A O 1
ATOM 592 N N . PRO A 1 73 ? 12.972 8.667 -6.858 1.00 57.59 73 PRO A N 1
ATOM 593 C CA . PRO A 1 73 ? 14.350 8.305 -6.533 1.00 57.59 73 PRO A CA 1
ATOM 594 C C . PRO A 1 73 ? 14.753 8.767 -5.122 1.00 57.59 73 PRO A C 1
ATOM 596 O O . PRO A 1 73 ? 14.429 9.903 -4.763 1.00 57.59 73 PRO A O 1
ATOM 599 N N . PRO A 1 74 ? 15.478 7.938 -4.347 1.00 57.28 74 PRO A N 1
ATOM 600 C CA . PRO A 1 74 ? 16.230 6.754 -4.781 1.00 57.28 74 PRO A CA 1
ATOM 601 C C . PRO A 1 74 ? 15.545 5.384 -4.548 1.00 57.28 74 PRO A C 1
ATOM 603 O O . PRO A 1 74 ? 16.235 4.427 -4.230 1.00 57.28 74 PRO A O 1
ATOM 606 N N . MET A 1 75 ? 14.231 5.220 -4.757 1.00 62.56 75 MET A N 1
ATOM 607 C CA . MET A 1 75 ? 13.561 3.901 -4.626 1.00 62.56 75 MET A CA 1
ATOM 608 C C . MET A 1 75 ? 13.901 2.880 -5.750 1.00 62.56 75 MET A C 1
ATOM 610 O O . MET A 1 75 ? 13.195 1.894 -5.953 1.00 62.56 75 MET A O 1
ATOM 614 N N . GLU A 1 76 ? 14.957 3.120 -6.536 1.00 58.16 76 GLU A N 1
ATOM 615 C CA . GLU A 1 76 ? 15.337 2.318 -7.707 1.00 58.16 76 GLU A CA 1
ATOM 616 C C . GLU A 1 76 ? 15.750 0.892 -7.334 1.00 58.16 76 GLU A C 1
ATOM 618 O O . GLU A 1 76 ? 16.859 0.658 -6.869 1.00 58.16 76 GLU A O 1
ATOM 623 N N . GLY A 1 77 ? 14.864 -0.080 -7.582 1.00 58.34 77 GLY A N 1
ATOM 624 C CA . GLY A 1 77 ? 15.155 -1.496 -7.333 1.00 58.34 77 GLY A CA 1
ATOM 625 C C . GLY A 1 77 ? 15.265 -1.865 -5.852 1.00 58.34 77 GLY A C 1
ATOM 626 O O . GLY A 1 77 ? 15.631 -2.996 -5.544 1.00 58.34 77 GLY A O 1
ATOM 627 N N . ASP A 1 78 ? 14.919 -0.939 -4.957 1.00 75.19 78 ASP A N 1
ATOM 628 C CA . ASP A 1 78 ? 14.906 -1.160 -3.518 1.00 75.19 78 ASP A CA 1
ATOM 629 C C . ASP A 1 78 ? 13.573 -1.807 -3.115 1.00 75.19 78 ASP A C 1
ATOM 631 O O . ASP A 1 78 ? 12.541 -1.151 -2.935 1.00 75.19 78 ASP A O 1
ATOM 635 N N . ILE A 1 79 ? 13.585 -3.139 -3.075 1.00 83.25 79 ILE A N 1
ATOM 636 C CA . ILE A 1 79 ? 12.440 -3.948 -2.650 1.00 83.25 7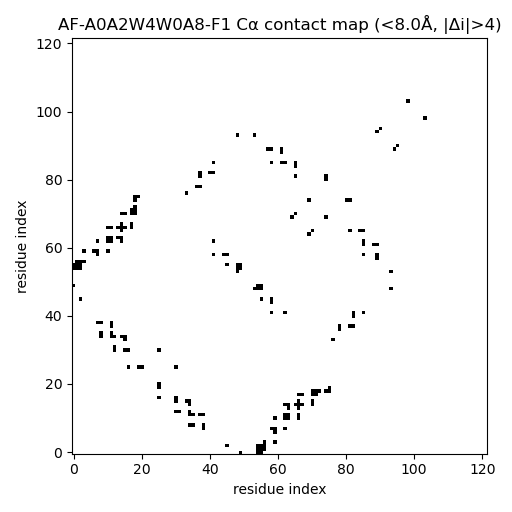9 ILE A CA 1
ATOM 637 C C . ILE A 1 79 ? 12.154 -3.719 -1.169 1.00 83.25 79 ILE A C 1
ATOM 63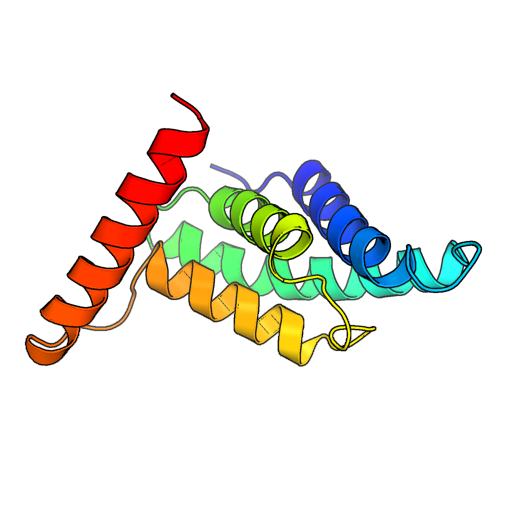9 O O . ILE A 1 79 ? 10.986 -3.725 -0.791 1.00 83.25 79 ILE A O 1
ATOM 643 N N . ASP A 1 80 ? 13.177 -3.460 -0.355 1.00 86.75 80 ASP A N 1
ATOM 644 C CA . ASP A 1 80 ? 13.007 -3.229 1.077 1.00 86.75 80 ASP A CA 1
ATOM 645 C C . ASP A 1 80 ? 12.246 -1.916 1.299 1.00 86.75 80 ASP A C 1
ATOM 647 O O . ASP A 1 80 ? 11.276 -1.880 2.055 1.00 86.75 80 ASP A O 1
ATOM 651 N N . ALA A 1 81 ? 12.590 -0.858 0.557 1.00 85.62 81 ALA A N 1
ATOM 652 C CA . ALA A 1 81 ? 11.845 0.400 0.586 1.00 85.62 81 ALA A CA 1
ATOM 653 C C . ALA A 1 81 ? 10.383 0.229 0.136 1.00 85.62 81 ALA A C 1
ATOM 655 O O . ALA A 1 81 ? 9.478 0.793 0.756 1.00 85.62 81 ALA A O 1
ATOM 656 N N . PHE A 1 82 ? 10.133 -0.566 -0.911 1.00 90.12 82 PHE A N 1
ATOM 657 C CA . PHE A 1 82 ? 8.771 -0.903 -1.337 1.00 90.12 82 PHE A CA 1
ATOM 658 C C . PHE A 1 82 ? 8.008 -1.675 -0.251 1.00 90.12 82 PHE A C 1
ATOM 660 O O . PHE A 1 82 ? 6.871 -1.320 0.065 1.00 90.12 82 PHE A O 1
ATOM 667 N N . SER A 1 83 ? 8.640 -2.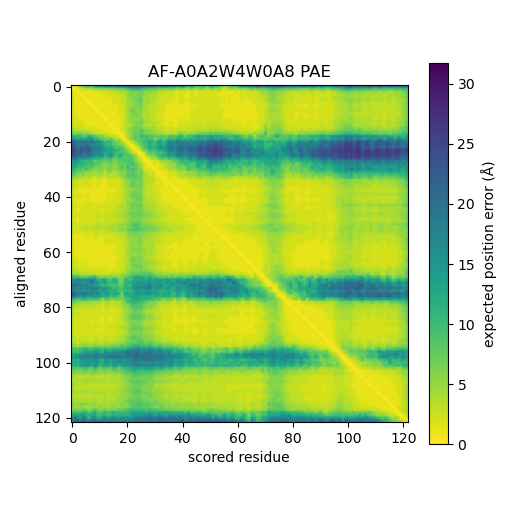696 0.330 1.00 92.31 83 SER A N 1
ATOM 668 C CA . SER A 1 83 ? 8.071 -3.551 1.371 1.00 92.31 83 SER A CA 1
ATOM 669 C C . SER A 1 83 ? 7.678 -2.733 2.596 1.00 92.31 83 SER A C 1
ATOM 671 O O . SER A 1 83 ? 6.538 -2.805 3.045 1.00 92.31 83 SER A O 1
ATOM 673 N N . VAL A 1 84 ? 8.589 -1.891 3.093 1.00 91.88 84 VAL A N 1
ATOM 674 C CA . VAL A 1 84 ? 8.347 -1.032 4.259 1.00 91.88 84 VAL A CA 1
ATOM 675 C C . VAL A 1 84 ? 7.225 -0.034 3.978 1.00 91.88 84 VAL A C 1
ATOM 677 O O . VAL A 1 84 ? 6.348 0.160 4.818 1.00 91.88 84 VAL A O 1
ATOM 680 N N . ALA A 1 85 ? 7.204 0.586 2.794 1.00 92.06 85 ALA A N 1
ATOM 681 C CA . ALA A 1 85 ? 6.135 1.512 2.431 1.00 92.06 85 ALA A CA 1
ATOM 682 C C . ALA A 1 85 ? 4.764 0.817 2.391 1.00 92.06 85 ALA A C 1
ATOM 684 O O . ALA A 1 85 ? 3.778 1.366 2.884 1.00 92.06 85 ALA A O 1
ATOM 685 N N . LEU A 1 86 ? 4.697 -0.391 1.826 1.00 95.06 86 LEU A N 1
ATOM 686 C CA . LEU A 1 86 ? 3.461 -1.163 1.757 1.00 95.06 86 LEU A CA 1
ATOM 687 C C . LEU A 1 86 ? 2.989 -1.610 3.144 1.00 95.06 86 LEU A C 1
ATOM 689 O O . LEU A 1 86 ? 1.808 -1.461 3.453 1.00 95.06 86 LEU A O 1
ATOM 693 N 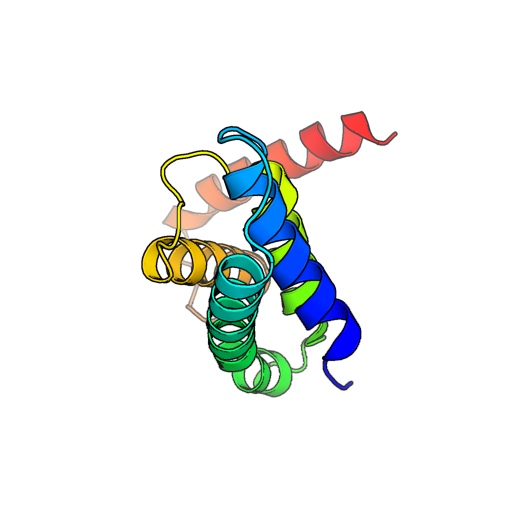N . GLU A 1 87 ? 3.901 -2.091 3.989 1.00 93.94 87 GLU A N 1
ATOM 694 C CA . GLU A 1 87 ? 3.608 -2.500 5.364 1.00 93.94 87 GLU A CA 1
ATOM 695 C C . GLU A 1 87 ? 3.037 -1.340 6.187 1.00 93.94 87 GLU A C 1
ATOM 697 O O . GLU A 1 87 ? 1.989 -1.490 6.813 1.00 93.94 87 GLU A O 1
ATOM 702 N N . VAL A 1 88 ? 3.656 -0.155 6.112 1.00 92.88 88 VAL A N 1
ATOM 703 C CA . VAL A 1 88 ? 3.168 1.048 6.805 1.00 92.88 88 VAL A CA 1
ATOM 704 C C . VAL A 1 88 ? 1.766 1.430 6.331 1.00 92.88 88 VAL A C 1
ATOM 706 O O . VAL A 1 88 ? 0.892 1.694 7.154 1.00 92.88 88 VAL A O 1
ATOM 709 N N . LEU A 1 89 ? 1.517 1.442 5.017 1.00 95.00 89 LEU A N 1
ATOM 710 C CA . LEU A 1 89 ? 0.187 1.757 4.487 1.00 95.00 89 LEU A CA 1
ATOM 711 C C . LEU A 1 89 ? -0.859 0.736 4.945 1.00 95.00 89 LEU A C 1
ATOM 713 O O . LEU A 1 89 ? -1.977 1.117 5.287 1.00 95.00 89 LEU A O 1
ATOM 717 N N . ILE A 1 90 ? -0.511 -0.550 4.965 1.00 95.12 90 ILE A N 1
ATOM 718 C CA . ILE A 1 90 ? -1.423 -1.606 5.404 1.00 95.12 90 ILE A CA 1
ATOM 719 C C . ILE A 1 90 ? -1.715 -1.498 6.900 1.00 95.12 90 ILE A C 1
ATOM 721 O O . ILE A 1 90 ? -2.884 -1.597 7.258 1.00 95.12 90 ILE A O 1
ATOM 725 N N . GLU A 1 91 ? -0.726 -1.228 7.754 1.00 91.88 91 GLU A N 1
ATOM 726 C CA . GLU A 1 91 ? -0.961 -1.033 9.194 1.00 91.88 91 GLU A CA 1
ATOM 727 C C . GLU A 1 91 ? -1.830 0.205 9.461 1.00 91.88 91 GLU A C 1
ATOM 729 O O . GLU A 1 91 ? -2.714 0.157 10.310 1.00 91.88 91 GLU A O 1
ATOM 734 N N . LEU A 1 92 ? -1.663 1.294 8.700 1.00 91.56 92 LEU A N 1
ATOM 735 C CA . LEU A 1 92 ? -2.528 2.473 8.831 1.00 91.56 92 LEU A CA 1
ATOM 736 C C . LEU A 1 92 ? -3.978 2.198 8.394 1.00 91.56 92 LEU A C 1
ATOM 738 O O . LEU A 1 92 ? -4.916 2.720 8.992 1.00 91.56 92 LEU A O 1
ATOM 742 N N . ILE A 1 93 ? -4.183 1.389 7.350 1.00 92.50 93 ILE A N 1
ATOM 743 C CA . ILE A 1 93 ? -5.523 1.080 6.817 1.00 92.50 93 ILE A CA 1
ATOM 744 C C . ILE A 1 93 ? -6.210 -0.031 7.624 1.00 92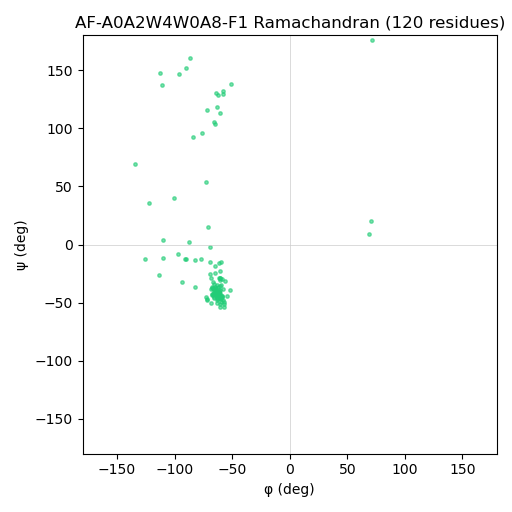.50 93 ILE A C 1
ATOM 746 O O . ILE A 1 93 ? -7.434 -0.036 7.782 1.00 92.50 93 ILE A O 1
ATOM 750 N N . CYS A 1 94 ? -5.445 -1.016 8.085 1.00 90.94 94 CYS A N 1
ATOM 751 C CA . CYS A 1 94 ? -5.906 -2.212 8.786 1.00 90.94 94 CYS A CA 1
ATOM 752 C C . CYS A 1 94 ? -5.032 -2.479 10.022 1.00 90.94 94 CYS A C 1
ATOM 754 O O . CYS A 1 94 ? -4.303 -3.475 10.035 1.00 90.94 94 CYS A O 1
ATOM 756 N N . PRO A 1 95 ? -5.128 -1.628 11.065 1.00 86.81 95 PRO A N 1
ATOM 757 C CA . PRO A 1 95 ? -4.318 -1.779 12.267 1.00 86.81 95 PRO A CA 1
ATOM 758 C C . PRO A 1 95 ? -4.551 -3.143 12.913 1.00 86.81 95 PRO A C 1
ATOM 760 O O . PRO A 1 95 ? -5.699 -3.535 13.148 1.00 86.81 95 PRO A O 1
ATOM 763 N N . ASN A 1 96 ? -3.471 -3.860 13.215 1.00 78.56 96 ASN A N 1
ATOM 764 C CA . ASN A 1 96 ? -3.531 -5.147 13.920 1.00 78.56 96 ASN A CA 1
ATOM 765 C C . ASN A 1 96 ? -2.970 -5.077 15.343 1.00 78.56 96 ASN A C 1
ATOM 767 O O . ASN A 1 96 ? -3.129 -6.009 16.133 1.00 78.56 96 ASN A O 1
ATOM 771 N N . THR A 1 97 ? -2.301 -3.982 15.687 1.00 72.06 97 THR A N 1
ATOM 772 C CA . THR A 1 97 ? -1.756 -3.773 17.025 1.00 72.06 97 THR A CA 1
ATOM 773 C C . THR A 1 97 ? -2.711 -2.948 17.888 1.00 72.06 97 THR A C 1
ATOM 775 O O . THR A 1 97 ? -3.450 -2.094 17.399 1.00 72.06 97 THR A O 1
ATOM 778 N N . CYS A 1 98 ? -2.742 -3.225 19.197 1.00 70.31 98 CYS A N 1
ATOM 779 C CA . CYS A 1 98 ? -3.517 -2.414 20.134 1.00 70.31 98 CYS A CA 1
ATOM 780 C C . CYS A 1 98 ? -3.005 -0.970 20.103 1.00 70.31 98 CYS A C 1
ATOM 782 O O . CYS A 1 98 ? -1.891 -0.699 20.556 1.00 70.31 98 CYS A O 1
ATOM 784 N N . VAL A 1 99 ? -3.844 -0.062 19.611 1.00 69.00 99 VAL A N 1
ATOM 785 C CA . VAL A 1 99 ? -3.580 1.376 19.609 1.00 69.00 99 VAL A CA 1
ATOM 786 C C . VAL A 1 99 ? -3.470 1.857 21.051 1.00 69.00 99 VAL A C 1
ATOM 788 O O . VAL A 1 99 ? -4.335 1.580 21.887 1.00 69.00 99 VAL A O 1
ATOM 791 N N . LYS A 1 100 ? -2.391 2.574 21.354 1.00 77.56 100 LYS A N 1
ATOM 792 C CA . LYS A 1 100 ? -2.215 3.220 22.655 1.00 77.56 100 LYS A CA 1
ATOM 793 C C . LYS A 1 100 ? -2.796 4.632 22.625 1.00 77.56 100 LYS A C 1
ATOM 795 O O . LYS A 1 100 ? -2.800 5.292 21.593 1.00 77.56 100 LYS A O 1
ATOM 800 N N . ALA A 1 101 ? -3.238 5.126 23.781 1.00 76.25 101 ALA A N 1
ATOM 801 C CA . ALA A 1 101 ? -3.839 6.458 23.893 1.00 76.25 101 ALA A CA 1
ATOM 802 C C . ALA A 1 101 ? -2.894 7.606 23.474 1.00 76.25 101 ALA A C 1
ATOM 804 O O . ALA A 1 101 ? -3.362 8.681 23.116 1.00 76.25 101 ALA A O 1
ATOM 805 N N . ASP A 1 102 ? -1.576 7.393 23.501 1.00 80.25 102 ASP A N 1
ATOM 806 C CA . ASP A 1 102 ? -0.571 8.361 23.046 1.00 80.25 102 ASP A CA 1
ATOM 807 C C . ASP A 1 102 ? -0.442 8.441 21.512 1.00 80.25 102 ASP A C 1
ATOM 809 O O . ASP A 1 102 ? 0.139 9.399 21.006 1.00 80.25 102 ASP A O 1
ATOM 813 N N . GLN A 1 103 ? -1.021 7.494 20.768 1.00 83.75 103 GLN A N 1
ATOM 814 C CA . GLN A 1 103 ? -1.048 7.482 19.298 1.00 83.75 103 GLN A CA 1
ATOM 815 C C . GLN A 1 103 ? -2.272 8.207 18.714 1.00 83.75 103 GLN A C 1
ATOM 817 O O . GLN A 1 103 ? -2.277 8.527 17.528 1.00 83.75 103 GLN A O 1
ATOM 822 N N . GLU A 1 104 ? -3.273 8.526 19.541 1.00 87.00 104 GLU A N 1
ATOM 823 C CA . GLU A 1 104 ? -4.514 9.201 19.128 1.00 87.00 104 GLU A CA 1
ATOM 824 C C . GLU A 1 104 ? -4.245 10.519 18.390 1.00 87.00 104 GLU A C 1
ATOM 826 O O . GLU A 1 104 ? -4.823 10.792 17.342 1.00 87.00 104 GLU A O 1
ATOM 831 N N . THR A 1 105 ? -3.319 11.332 18.907 1.00 89.81 105 THR A N 1
ATOM 832 C CA . THR A 1 105 ? -2.957 12.611 18.278 1.00 89.81 105 THR A CA 1
ATOM 833 C C . THR A 1 105 ? -2.414 12.405 16.865 1.00 89.81 105 THR A C 1
ATOM 835 O O . THR A 1 105 ? -2.801 13.133 15.961 1.00 89.81 105 THR A O 1
ATOM 838 N N . PHE A 1 106 ? -1.581 11.382 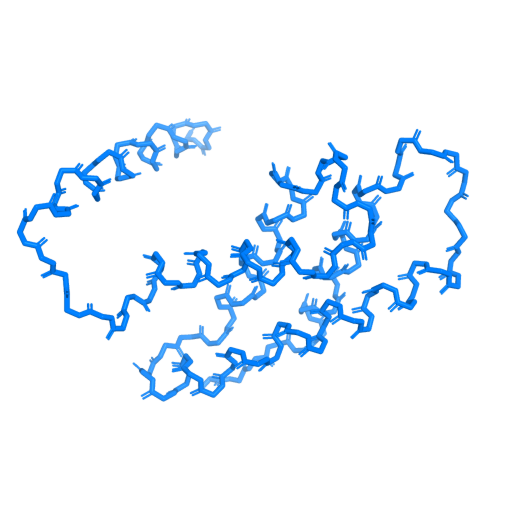16.658 1.00 90.25 106 PHE A N 1
ATOM 839 C CA . PHE A 1 106 ? -1.011 11.086 15.344 1.00 90.25 106 PHE A CA 1
ATOM 840 C C . PHE A 1 106 ? -2.074 10.609 14.346 1.00 90.25 106 PHE A C 1
ATOM 842 O O . PHE A 1 106 ? -2.034 10.977 13.175 1.00 90.25 106 PHE A O 1
ATOM 849 N N . PHE A 1 107 ? -3.054 9.822 14.796 1.00 89.56 107 PHE A N 1
ATOM 850 C CA . PHE A 1 107 ? -4.178 9.442 13.940 1.00 89.56 107 PHE A CA 1
ATOM 851 C C . PHE A 1 107 ? -5.033 10.636 13.549 1.00 89.56 107 PHE A C 1
ATOM 853 O O . PHE A 1 107 ? -5.407 10.735 12.384 1.00 89.56 107 PHE A O 1
ATOM 860 N N . ARG A 1 108 ? -5.253 11.584 14.464 1.00 92.12 108 ARG A N 1
ATOM 861 C CA . ARG A 1 108 ? -5.922 12.839 14.117 1.00 92.12 108 ARG A CA 1
ATOM 862 C C . ARG A 1 108 ? -5.134 13.632 13.071 1.00 92.12 108 ARG A C 1
ATOM 864 O O . ARG A 1 108 ? -5.736 14.100 12.112 1.00 92.12 108 ARG A O 1
ATOM 871 N N . ASP A 1 109 ? -3.808 13.712 13.190 1.00 94.88 109 ASP A N 1
ATOM 872 C CA . ASP A 1 109 ? -2.963 14.382 12.189 1.00 94.88 109 ASP A CA 1
ATOM 873 C C . ASP A 1 109 ? -3.084 13.709 10.800 1.00 94.88 109 ASP A C 1
ATOM 875 O O . ASP A 1 109 ? -3.158 14.384 9.770 1.00 94.88 109 ASP A O 1
ATOM 879 N N . ILE A 1 110 ? -3.159 12.370 10.750 1.00 93.69 110 ILE A N 1
ATOM 880 C CA . ILE A 1 110 ? -3.409 11.625 9.503 1.00 93.69 110 ILE A CA 1
ATOM 881 C C . ILE A 1 110 ? -4.807 11.922 8.953 1.00 93.69 110 ILE A C 1
ATOM 883 O O . ILE A 1 110 ? -4.958 12.147 7.751 1.00 93.69 110 ILE A O 1
ATOM 887 N N . GLU A 1 111 ? -5.833 11.902 9.804 1.00 93.94 111 GLU A N 1
ATOM 888 C CA . GLU A 1 111 ? -7.207 12.201 9.407 1.00 93.94 111 GLU A CA 1
ATOM 889 C C . GLU A 1 111 ? -7.322 13.611 8.822 1.00 93.94 111 GLU A C 1
ATOM 891 O O . GLU A 1 111 ? -7.923 13.768 7.759 1.00 93.94 111 GLU A O 1
ATOM 896 N N . GLU A 1 112 ? -6.705 14.611 9.457 1.00 95.69 112 GLU A N 1
ATOM 897 C CA . GLU A 1 112 ? -6.634 15.992 8.968 1.00 95.69 112 GLU A CA 1
ATOM 898 C C . GLU A 1 112 ? -5.993 16.052 7.573 1.00 95.69 112 GLU A C 1
ATOM 900 O O . GLU A 1 112 ? -6.620 16.548 6.633 1.00 95.69 112 GLU A O 1
ATOM 905 N N . GLY A 1 113 ? -4.817 15.441 7.387 1.00 93.06 113 GLY A N 1
ATOM 906 C CA . GLY A 1 113 ? -4.156 15.387 6.078 1.00 93.06 113 GLY A CA 1
ATOM 907 C C . GLY A 1 113 ? -4.980 14.666 5.000 1.00 93.06 113 GLY A C 1
ATOM 908 O O . GLY A 1 113 ? -4.997 15.082 3.840 1.00 93.06 113 GLY A O 1
ATOM 909 N N . ILE A 1 114 ? -5.717 13.607 5.362 1.00 92.94 114 ILE A N 1
ATOM 910 C CA . ILE A 1 114 ? -6.645 12.922 4.447 1.00 92.94 114 ILE A CA 1
ATOM 911 C C . ILE A 1 114 ? -7.809 13.840 4.057 1.00 92.94 114 ILE A C 1
ATOM 913 O O . ILE A 1 114 ? -8.222 13.823 2.895 1.00 92.94 114 ILE A O 1
ATOM 917 N N . GLN A 1 115 ? -8.367 14.613 4.994 1.00 94.44 115 GLN A N 1
ATOM 918 C CA . GLN A 1 115 ? -9.452 15.550 4.686 1.00 94.44 115 GLN A CA 1
ATOM 919 C C . GLN A 1 115 ? -8.983 16.674 3.762 1.00 94.44 115 GLN A C 1
ATOM 921 O O . GLN A 1 115 ? -9.682 16.985 2.799 1.00 94.44 115 GLN A O 1
ATOM 926 N N . GLU A 1 116 ? -7.791 17.225 3.995 1.00 92.81 116 GLU A N 1
ATOM 927 C CA . GLU A 1 116 ? -7.190 18.220 3.102 1.00 92.81 116 GLU A CA 1
ATOM 928 C C . GLU A 1 116 ? -6.984 17.650 1.696 1.00 92.81 116 GLU A C 1
ATOM 930 O O . GLU A 1 116 ? -7.484 18.211 0.723 1.00 92.81 116 GLU A O 1
ATOM 935 N N . ALA A 1 117 ? -6.345 16.481 1.587 1.00 88.75 117 ALA A N 1
ATOM 936 C CA . ALA A 1 117 ? -6.090 15.838 0.300 1.00 88.75 117 ALA A CA 1
ATOM 937 C C . ALA A 1 117 ? -7.381 15.490 -0.460 1.00 88.75 117 ALA A C 1
ATOM 939 O O . ALA A 1 117 ? -7.377 15.446 -1.686 1.00 88.75 117 ALA A O 1
ATOM 940 N N . ARG A 1 118 ? -8.499 15.234 0.234 1.00 88.81 118 ARG A N 1
ATOM 941 C CA . ARG A 1 118 ? -9.812 15.022 -0.403 1.00 88.81 118 ARG A CA 1
ATOM 942 C C . ARG A 1 118 ? -10.370 16.290 -1.045 1.00 88.81 118 ARG A C 1
ATOM 944 O O . ARG A 1 118 ? -11.089 16.171 -2.034 1.00 88.81 118 ARG A O 1
ATOM 951 N N . GLY A 1 119 ? -10.026 17.465 -0.519 1.00 83.81 119 GLY A N 1
ATOM 952 C CA . GLY A 1 119 ? -10.389 18.756 -1.103 1.00 83.81 119 GLY A CA 1
ATOM 953 C C . GLY A 1 119 ? -9.834 18.957 -2.515 1.00 83.81 119 GLY A C 1
ATOM 954 O O . GLY A 1 119 ? -10.490 19.597 -3.329 1.00 83.81 119 GLY A O 1
ATOM 955 N N . ASP A 1 120 ? -8.698 18.336 -2.846 1.00 76.31 120 ASP A N 1
ATOM 956 C CA . ASP A 1 120 ? -8.101 18.393 -4.191 1.00 76.31 120 ASP A CA 1
ATOM 957 C C . ASP A 1 120 ? -8.918 17.634 -5.256 1.00 76.31 120 ASP A C 1
ATOM 959 O O . ASP A 1 120 ? -8.691 17.809 -6.455 1.00 76.31 120 ASP A O 1
ATOM 963 N N . TYR A 1 121 ? -9.855 16.776 -4.833 1.00 64.62 121 TYR A N 1
ATOM 964 C CA . TYR A 1 121 ? -10.724 15.983 -5.710 1.00 64.62 121 TYR A CA 1
ATOM 965 C C . TYR A 1 121 ? -12.200 16.431 -5.685 1.00 64.62 121 TYR A C 1
ATOM 967 O O . TYR A 1 121 ? -13.030 15.748 -6.291 1.00 64.62 121 TYR A O 1
ATOM 975 N N . ALA A 1 122 ? -12.537 17.504 -4.958 1.00 51.97 122 ALA A N 1
ATOM 976 C CA . ALA A 1 122 ? -13.909 17.984 -4.747 1.00 51.97 122 ALA A CA 1
ATOM 977 C C . ALA A 1 122 ? -14.403 18.967 -5.823 1.00 51.97 122 ALA A C 1
ATOM 979 O O . ALA A 1 122 ? -13.579 19.725 -6.383 1.00 51.97 122 ALA A O 1
#

pLDDT: mean 84.73, std 13.18, range [51.97, 98.19]

Foldseek 3Di:
DDAPLVLQLVLQLLLLVLLCPVPPDDPPVVSNVSSVLLSVLLVVCQCVCVVVVHDSCLSSVQSNVCSPPPSYPPCNSVSVSSNVSSVVSCCLVPPPDDDDPVCVVVNVVVVVVVVVVVVVVD

Secondary structure (DSSP, 8-state):
----HHHHHHHHHHHHHHHHTTSSS--HHHHHHHHHHHHHHHHTTHHHHHHTT--TTHHHHHHHHHHHHT--TT-TT-HHHHHHHHHHHHHHHS--S---GGGHHHHHHHHHHHHHHHHTT-

Solvent-accessible surface area (backbone atoms only — not comparable to full-atom values): 6986 Å² total; per-residue (Å²): 132,75,62,56,64,68,60,31,46,52,23,26,41,42,28,47,45,46,45,42,74,81,70,62,88,78,58,66,68,63,41,52,56,49,19,55,53,49,40,57,57,58,54,74,49,41,66,60,32,49,74,71,73,45,69,35,49,54,53,37,54,50,42,40,47,38,24,74,76,57,33,49,83,85,53,72,87,40,60,64,62,51,51,52,53,50,51,54,52,45,42,73,76,57,66,85,67,87,82,52,84,84,49,50,64,58,53,49,54,51,51,52,54,51,54,56,61,48,57,80,76,107

Nearest PDB structures (foldseek):
  1q5d-assembly1_A  TM=3.514E-01  e=3.688E+00  Sorangium cellulosum
  3ez0-assembly2_D  TM=4.408E-01  e=7.879E+00  Arthrobacter sp. FB24
  4mg8-assembly1_B  TM=2.286E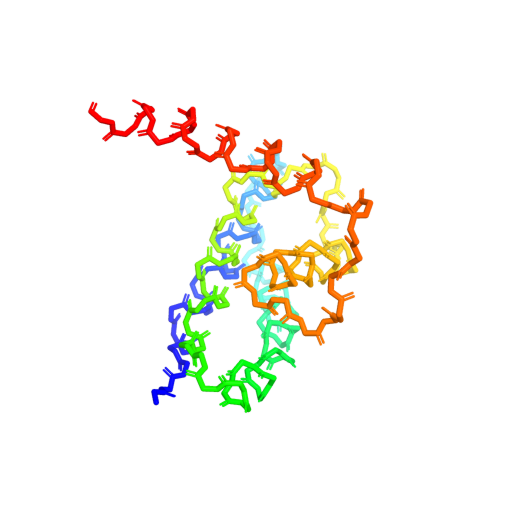-01  e=5.816E+00  Homo sapiens

Mean predicted aligned error: 6.1 Å

Radius of gyration: 15.68 Å; Cα contacts (8 Å, |Δi|>4): 101; chains: 1; bounding box: 31×33×46 Å